Protein AF-A0A7S4MAG9-F1 (afdb_monomer_lite)

Organism: NCBI:txid265563

Radius of gyration: 26.4 Å; chains: 1; bounding box: 51×66×68 Å

Sequence (158 aa):
SLGAQFSFRDPSRPAAMYHSYILLPMDAICRSRLSKNPRDLSSGGPALMLAFRSASVALELRDFQYSRLLDLGASVRYHNYAGQYRRFRPRVSVKKDPRAWWTYAVRVITIELREGTMRWSWRRFLARSDLRRRYCRLYERMLLCGGSGRTKLSDLDL

Foldseek 3Di:
DDDDDDDDDDPPDDPPDDDDDQKDDWDKDKDKDADPDVVCVVVVHDRIDIDIDTPDTDGDDDPVVVVVVVVVVVVVVVVVLCVVLVVQDDPDDCVVDVPSVVVSVVVSVVVVVCCVVVVPDPVNVVVVVVVVVVVVVVVVCPVVPDVDDDDDPVVDDD

Structure (mmCIF, N/CA/C/O backbone):
data_AF-A0A7S4MAG9-F1
#
_entry.id   AF-A0A7S4MAG9-F1
#
loop_
_atom_site.group_PDB
_atom_site.id
_atom_site.type_symbol
_atom_site.label_atom_id
_atom_site.label_alt_id
_atom_site.label_comp_id
_atom_site.label_asym_id
_atom_site.label_entity_id
_atom_site.label_seq_id
_atom_site.pdbx_PDB_ins_code
_atom_site.Cartn_x
_atom_site.Cartn_y
_atom_site.Cartn_z
_atom_site.occupancy
_atom_site.B_iso_or_equiv
_atom_site.auth_seq_id
_atom_site.auth_comp_id
_atom_site.auth_asym_id
_atom_site.auth_atom_id
_atom_site.pdbx_PDB_model_num
ATOM 1 N N . SER A 1 1 ? -1.160 -23.502 -42.883 1.00 34.75 1 SER A N 1
ATOM 2 C CA . SER A 1 1 ? 0.011 -23.445 -41.985 1.00 34.75 1 SER A CA 1
ATOM 3 C C . SER A 1 1 ? -0.461 -23.759 -40.574 1.00 34.75 1 SER A C 1
ATOM 5 O O . SER A 1 1 ? -1.350 -23.083 -40.075 1.00 34.75 1 SER A O 1
ATOM 7 N N . LEU A 1 2 ? 0.030 -24.850 -39.978 1.00 38.16 2 LEU A N 1
ATOM 8 C CA . LEU A 1 2 ? -0.362 -25.288 -38.634 1.00 38.16 2 LEU A CA 1
ATOM 9 C C . LEU A 1 2 ? 0.169 -24.303 -37.581 1.00 38.16 2 LEU A C 1
ATOM 11 O O . LEU A 1 2 ? 1.378 -24.114 -37.472 1.00 38.16 2 LEU A O 1
ATOM 15 N N . GLY A 1 3 ? -0.725 -23.696 -36.800 1.00 38.53 3 GLY A N 1
ATOM 16 C CA . GLY A 1 3 ? -0.356 -22.964 -35.592 1.00 38.53 3 GLY A CA 1
ATOM 17 C C . GLY A 1 3 ? -0.003 -23.956 -34.489 1.00 38.53 3 GLY A C 1
ATOM 18 O O . GLY A 1 3 ? -0.877 -24.668 -34.000 1.00 38.53 3 GLY A O 1
ATOM 19 N N . ALA A 1 4 ? 1.274 -24.035 -34.123 1.00 42.19 4 ALA A N 1
ATOM 20 C CA . ALA A 1 4 ? 1.715 -24.842 -32.994 1.00 42.19 4 ALA A CA 1
ATOM 21 C C . ALA A 1 4 ? 1.098 -24.290 -31.697 1.00 42.19 4 ALA A C 1
ATOM 23 O O . ALA A 1 4 ? 1.400 -23.173 -31.277 1.00 42.19 4 ALA A O 1
ATOM 24 N N . GLN A 1 5 ? 0.222 -25.074 -31.067 1.00 37.56 5 GLN A N 1
ATOM 25 C CA . GLN A 1 5 ? -0.224 -24.829 -29.699 1.00 37.56 5 GLN A CA 1
ATOM 26 C C . GLN A 1 5 ? 0.907 -25.250 -28.757 1.00 37.56 5 GLN A C 1
ATOM 28 O O . GLN A 1 5 ? 1.123 -26.435 -28.509 1.00 37.56 5 GLN A O 1
ATOM 33 N N . PHE A 1 6 ? 1.664 -24.279 -28.254 1.00 41.97 6 PHE A N 1
ATOM 34 C CA . PHE A 1 6 ? 2.656 -24.522 -27.214 1.00 41.97 6 PHE A CA 1
ATOM 35 C C . PHE A 1 6 ? 1.939 -24.731 -25.875 1.00 41.97 6 PHE A C 1
ATOM 37 O O . PHE A 1 6 ? 1.560 -23.774 -25.205 1.00 41.97 6 PHE A O 1
ATOM 44 N N . SER A 1 7 ? 1.743 -25.988 -25.474 1.00 44.78 7 SER A N 1
ATOM 45 C CA . SER A 1 7 ? 1.344 -26.325 -24.105 1.00 44.78 7 SER A CA 1
ATOM 46 C C . SER A 1 7 ? 2.597 -26.564 -23.262 1.00 44.78 7 SER A C 1
ATOM 48 O O . SER A 1 7 ? 3.297 -27.560 -23.459 1.00 44.78 7 SER A O 1
ATOM 50 N N . PHE A 1 8 ? 2.890 -25.675 -22.316 1.00 51.91 8 PHE A N 1
ATOM 51 C CA . PHE A 1 8 ? 3.951 -25.893 -21.335 1.00 51.91 8 PHE A CA 1
ATOM 52 C C . PHE A 1 8 ? 3.538 -27.033 -20.390 1.00 51.91 8 PHE A C 1
ATOM 54 O O . PHE A 1 8 ? 2.678 -26.857 -19.525 1.00 51.91 8 PHE A O 1
ATOM 61 N N . ARG A 1 9 ? 4.112 -28.223 -20.582 1.00 53.59 9 ARG A N 1
ATOM 62 C CA . ARG A 1 9 ? 3.906 -29.389 -19.716 1.00 53.59 9 ARG A CA 1
ATOM 63 C C . ARG A 1 9 ? 5.233 -29.690 -19.018 1.00 53.59 9 ARG A C 1
ATOM 65 O O . ARG A 1 9 ? 6.162 -30.179 -19.647 1.00 53.59 9 ARG A O 1
ATOM 72 N N . ASP A 1 10 ? 5.321 -29.341 -17.737 1.00 57.44 10 ASP A N 1
ATOM 73 C CA . ASP A 1 10 ? 6.494 -29.600 -16.894 1.00 57.44 10 ASP A CA 1
ATOM 74 C C . ASP A 1 10 ? 6.617 -31.116 -16.622 1.00 57.44 10 ASP A C 1
ATOM 76 O O . ASP A 1 10 ? 5.709 -31.690 -16.009 1.00 57.44 10 ASP A O 1
ATOM 80 N N . PRO A 1 11 ? 7.693 -31.786 -17.080 1.00 57.66 11 PRO A N 1
ATOM 81 C CA . PRO A 1 11 ? 7.848 -33.237 -16.972 1.00 57.66 11 PRO A CA 1
ATOM 82 C C . PRO A 1 11 ? 8.159 -33.730 -15.548 1.00 57.66 11 PRO A C 1
ATOM 84 O O . PRO A 1 11 ? 8.142 -34.935 -15.313 1.00 57.66 11 PRO A O 1
ATOM 87 N N . SER A 1 12 ? 8.424 -32.834 -14.590 1.00 61.00 12 SER A N 1
ATOM 88 C CA . SER A 1 12 ? 8.822 -33.191 -13.218 1.00 61.00 12 SER A CA 1
ATOM 89 C C . SER A 1 12 ? 7.668 -33.241 -12.202 1.00 61.00 12 SER A C 1
ATOM 91 O O . SER A 1 12 ? 7.888 -33.481 -11.013 1.00 61.00 12 SER A O 1
ATOM 93 N N . ARG A 1 13 ? 6.421 -33.014 -12.639 1.00 54.38 13 ARG A N 1
ATOM 94 C CA . ARG A 1 13 ? 5.298 -32.719 -11.738 1.00 54.38 13 ARG A CA 1
ATOM 95 C C . ARG A 1 13 ? 4.355 -33.918 -11.533 1.00 54.38 13 ARG A C 1
ATOM 97 O O . ARG A 1 13 ? 3.865 -34.470 -12.518 1.00 54.38 13 ARG A O 1
ATOM 104 N N . PRO A 1 14 ? 4.029 -34.309 -10.284 1.00 57.50 14 PRO A N 1
ATOM 105 C CA . PRO A 1 14 ? 3.090 -35.400 -10.028 1.00 57.50 14 PRO A CA 1
ATOM 106 C C . PRO A 1 14 ? 1.687 -35.046 -10.543 1.00 57.50 14 PRO A C 1
ATOM 108 O O . PRO A 1 14 ? 1.205 -33.928 -10.348 1.00 57.50 14 PRO A O 1
ATOM 111 N N . ALA A 1 15 ? 1.010 -36.018 -11.161 1.00 57.94 15 ALA A N 1
ATOM 112 C CA . ALA A 1 15 ? -0.262 -35.871 -11.884 1.00 57.94 15 ALA A CA 1
ATOM 113 C C . ALA A 1 15 ? -1.471 -35.381 -11.045 1.00 57.94 15 ALA A C 1
ATOM 115 O O . ALA A 1 15 ? -2.565 -35.222 -11.580 1.00 57.94 15 ALA A O 1
ATOM 116 N N . ALA A 1 16 ? -1.296 -35.131 -9.744 1.00 54.31 16 ALA A N 1
ATOM 117 C CA . ALA A 1 16 ? -2.382 -34.937 -8.784 1.00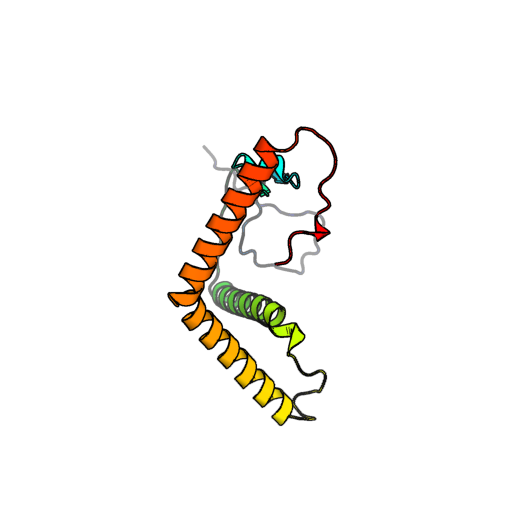 54.31 16 ALA A CA 1
ATOM 118 C C . ALA A 1 16 ? -2.658 -33.479 -8.363 1.00 54.31 16 ALA A C 1
ATOM 120 O O . ALA A 1 16 ? -3.559 -33.254 -7.560 1.00 54.31 16 ALA A O 1
ATOM 121 N N . MET A 1 17 ? -1.943 -32.470 -8.877 1.00 53.44 17 MET A N 1
ATOM 122 C CA . MET A 1 17 ? -2.265 -31.068 -8.559 1.00 53.44 17 MET A CA 1
ATOM 123 C C . MET A 1 17 ? -2.554 -30.225 -9.802 1.00 53.44 17 MET A C 1
ATOM 125 O O . MET A 1 17 ? -1.677 -29.549 -10.350 1.00 53.44 17 MET A O 1
ATOM 129 N N . TYR A 1 18 ? -3.828 -30.221 -10.194 1.00 67.38 18 TYR A N 1
ATOM 130 C CA . TYR A 1 18 ? -4.396 -29.327 -11.201 1.00 67.38 18 TYR A CA 1
ATOM 131 C C . TYR A 1 18 ? -4.411 -27.883 -10.668 1.00 67.38 18 TYR A C 1
ATOM 133 O O . TYR A 1 18 ? -5.348 -27.446 -10.003 1.00 67.38 18 TYR A O 1
ATOM 141 N N . HIS A 1 19 ? -3.341 -27.133 -10.924 1.00 70.44 19 HIS A N 1
ATOM 142 C CA . HIS A 1 19 ? -3.288 -25.714 -10.582 1.00 70.44 19 HIS A CA 1
ATOM 143 C C . HIS A 1 19 ? -3.960 -24.898 -11.682 1.00 70.44 19 HIS A C 1
ATOM 145 O O . HIS A 1 19 ? -3.637 -25.034 -12.860 1.00 70.44 19 HIS A O 1
ATOM 151 N N . SER A 1 20 ? -4.895 -24.035 -11.288 1.00 75.19 20 SER A N 1
ATOM 152 C CA . SER A 1 20 ? -5.489 -23.059 -12.194 1.00 75.19 20 SER A CA 1
ATOM 153 C C . SER A 1 20 ? -4.606 -21.830 -12.282 1.00 75.19 20 SER A C 1
ATOM 155 O O . SER A 1 20 ? -4.448 -21.110 -11.295 1.00 75.19 20 SER A O 1
ATOM 157 N N . TYR A 1 21 ? -4.074 -21.564 -13.464 1.00 82.88 21 TYR A N 1
ATOM 158 C CA . TYR A 1 21 ? -3.295 -20.365 -13.719 1.00 82.88 21 TYR A CA 1
ATOM 159 C C . TYR A 1 21 ? -4.215 -19.191 -14.038 1.00 82.88 21 TYR A C 1
ATOM 161 O O . TYR A 1 21 ? -5.254 -19.366 -14.662 1.00 82.88 21 TYR A O 1
ATOM 169 N N . ILE A 1 22 ? -3.867 -18.012 -13.526 1.00 86.62 22 ILE A N 1
ATOM 170 C CA . ILE A 1 22 ? -4.474 -16.734 -13.935 1.00 86.62 22 ILE A CA 1
ATOM 171 C C . ILE A 1 22 ? -3.678 -16.149 -15.103 1.00 86.62 22 ILE A C 1
ATOM 173 O O . ILE A 1 22 ? -4.231 -15.615 -16.058 1.00 86.62 22 ILE A O 1
ATOM 177 N N . LEU A 1 23 ? -2.356 -16.264 -15.010 1.00 87.06 23 LEU A N 1
ATOM 178 C CA . LEU A 1 23 ? -1.414 -15.867 -16.036 1.00 87.06 23 LEU A CA 1
ATOM 179 C C . LEU A 1 23 ? -0.876 -17.131 -16.688 1.00 87.06 23 LEU A C 1
ATOM 181 O O . LEU A 1 23 ? -0.345 -18.004 -15.995 1.00 87.06 23 LEU A O 1
ATOM 185 N N . LEU A 1 24 ? -1.022 -17.219 -18.004 1.00 84.88 24 LEU A N 1
ATOM 186 C CA . LEU A 1 24 ? -0.427 -18.304 -18.765 1.00 84.88 24 LEU A CA 1
ATOM 187 C C . LEU A 1 24 ? 1.105 -18.239 -18.642 1.00 84.88 24 LEU A C 1
ATOM 189 O O . LEU A 1 24 ? 1.660 -17.144 -18.491 1.00 84.88 24 LEU A O 1
ATOM 193 N N . PRO A 1 25 ? 1.799 -19.391 -18.684 1.00 83.12 25 PRO A N 1
ATOM 194 C CA . PRO A 1 25 ? 3.254 -19.412 -18.707 1.00 83.12 25 PRO A CA 1
ATOM 195 C C . PRO A 1 25 ? 3.773 -18.492 -19.812 1.00 83.12 25 PRO A C 1
ATOM 197 O O . PRO A 1 25 ? 3.343 -18.591 -20.961 1.00 83.12 25 PRO A O 1
ATOM 200 N N . MET A 1 26 ? 4.671 -17.581 -19.451 1.00 84.00 26 MET A N 1
ATOM 201 C CA . MET A 1 26 ? 5.216 -16.595 -20.374 1.00 84.00 26 MET A CA 1
ATOM 202 C C . MET A 1 26 ? 6.704 -16.395 -20.140 1.00 84.00 26 MET A C 1
ATOM 204 O O . MET A 1 26 ? 7.170 -16.328 -19.000 1.00 84.00 26 MET A O 1
ATOM 208 N N . ASP A 1 27 ? 7.424 -16.219 -21.241 1.00 86.38 27 ASP A N 1
ATOM 209 C CA . ASP A 1 27 ? 8.821 -15.822 -21.217 1.00 86.38 27 ASP A CA 1
ATOM 210 C C . ASP A 1 27 ? 8.917 -14.297 -21.203 1.00 86.38 27 ASP A C 1
ATOM 212 O O . ASP A 1 27 ? 8.278 -13.583 -21.992 1.00 86.38 27 ASP A O 1
ATOM 216 N N . ALA A 1 28 ? 9.725 -13.775 -20.284 1.00 87.00 28 ALA A N 1
ATOM 217 C CA . ALA A 1 28 ? 9.958 -12.348 -20.171 1.00 87.00 28 ALA A CA 1
ATOM 218 C C . ALA A 1 28 ? 11.400 -12.031 -19.802 1.00 87.00 28 ALA A C 1
ATOM 220 O O . ALA A 1 28 ? 12.018 -12.664 -18.950 1.00 87.00 28 ALA A O 1
ATOM 221 N N . ILE A 1 29 ? 11.911 -10.973 -20.423 1.00 91.81 29 ILE A N 1
ATOM 222 C CA . ILE A 1 29 ? 13.192 -10.367 -20.097 1.00 91.81 29 ILE A CA 1
ATOM 223 C C . ILE A 1 29 ? 12.897 -9.090 -19.322 1.00 91.81 29 ILE A C 1
ATOM 225 O O . ILE A 1 29 ? 12.297 -8.150 -19.844 1.00 91.81 29 ILE A O 1
ATOM 229 N N . CYS A 1 30 ? 13.350 -9.046 -18.075 1.00 92.75 30 CYS A N 1
ATOM 230 C CA . CYS A 1 30 ? 13.240 -7.876 -17.219 1.00 92.75 30 CYS A CA 1
ATOM 231 C C . CYS A 1 30 ? 14.628 -7.269 -17.001 1.00 92.75 30 CYS A C 1
ATOM 233 O O . CYS A 1 30 ? 15.517 -7.916 -16.452 1.00 92.75 30 CYS A O 1
ATOM 235 N N . ARG A 1 31 ? 14.822 -6.015 -17.416 1.00 92.38 31 ARG A N 1
ATOM 236 C CA . ARG A 1 31 ? 16.017 -5.224 -17.104 1.00 92.38 31 ARG A CA 1
ATOM 237 C C . ARG A 1 31 ? 15.659 -4.206 -16.034 1.00 92.38 31 ARG A C 1
ATOM 239 O O . ARG A 1 31 ? 14.816 -3.346 -16.270 1.00 92.38 31 ARG A O 1
ATOM 246 N N . SER A 1 32 ? 16.310 -4.272 -14.880 1.00 92.06 32 SER A N 1
ATOM 247 C CA . SER A 1 32 ? 16.164 -3.271 -13.825 1.00 92.06 32 SER A CA 1
ATOM 248 C C . SER A 1 32 ? 17.440 -2.441 -13.692 1.00 92.06 32 SER A C 1
ATOM 250 O O . SER A 1 32 ? 18.555 -2.950 -13.796 1.00 92.06 32 SER A O 1
ATOM 252 N N . ARG A 1 33 ? 17.282 -1.135 -13.482 1.00 88.50 33 ARG A N 1
ATOM 253 C CA . ARG A 1 33 ? 18.348 -0.219 -13.074 1.00 88.50 33 ARG A CA 1
ATOM 254 C C . ARG A 1 33 ? 17.894 0.478 -11.803 1.00 88.50 33 ARG A C 1
ATOM 256 O O . ARG A 1 33 ? 16.816 1.060 -11.776 1.00 88.50 33 ARG A O 1
ATOM 263 N N . LEU A 1 34 ? 18.708 0.402 -10.759 1.00 88.75 34 LEU A N 1
ATOM 264 C CA . LEU A 1 34 ? 18.457 1.047 -9.476 1.00 88.75 34 LEU A CA 1
ATOM 265 C C . LEU A 1 34 ? 19.581 2.051 -9.233 1.00 88.75 34 LEU A C 1
ATOM 267 O O . LEU A 1 34 ? 20.715 1.637 -9.000 1.00 88.75 34 LEU A O 1
ATOM 271 N N . SER A 1 35 ? 19.276 3.347 -9.280 1.00 82.38 35 SER A N 1
ATOM 272 C CA . SER A 1 35 ? 20.215 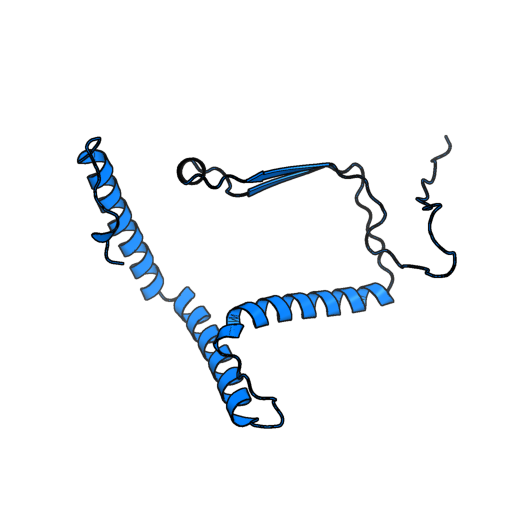4.373 -8.832 1.00 82.38 35 SER A CA 1
ATOM 273 C C . SER A 1 35 ? 19.877 4.798 -7.409 1.00 82.38 35 SER A C 1
ATOM 275 O O . SER A 1 35 ? 18.765 5.225 -7.104 1.00 82.38 35 SER A O 1
ATOM 277 N N . LYS A 1 36 ? 20.862 4.660 -6.520 1.00 77.19 36 LYS A N 1
ATOM 278 C CA . LYS A 1 36 ? 20.817 5.166 -5.140 1.00 77.19 36 LYS A CA 1
ATOM 279 C C . LYS A 1 36 ? 21.613 6.463 -4.984 1.00 77.19 36 LYS A C 1
ATOM 281 O O . LYS A 1 36 ? 21.683 7.005 -3.883 1.00 77.19 36 LYS A O 1
ATOM 286 N N . ASN A 1 37 ? 22.231 6.946 -6.062 1.00 76.62 37 ASN A N 1
ATOM 287 C CA . ASN A 1 37 ? 23.074 8.127 -6.013 1.00 76.62 37 ASN A CA 1
ATOM 288 C C . ASN A 1 37 ? 22.196 9.385 -6.024 1.00 76.62 37 ASN A C 1
ATOM 290 O O . ASN A 1 37 ? 21.411 9.576 -6.953 1.00 76.62 37 ASN A O 1
ATOM 294 N N . PRO A 1 38 ? 22.353 10.295 -5.048 1.00 65.25 38 PRO A N 1
ATOM 295 C CA . PRO A 1 38 ? 21.553 11.517 -4.990 1.00 65.25 38 PRO A CA 1
ATOM 296 C C . PRO A 1 38 ? 21.791 12.445 -6.193 1.00 65.25 38 PRO A C 1
ATOM 298 O O . PRO A 1 38 ? 20.895 13.199 -6.560 1.00 65.25 38 PRO A O 1
ATOM 301 N N . ARG A 1 39 ? 22.958 12.363 -6.852 1.00 66.94 39 ARG A N 1
ATOM 302 C CA . ARG A 1 39 ? 23.251 13.112 -8.090 1.00 66.94 39 ARG A CA 1
ATOM 303 C C . ARG A 1 39 ? 22.416 12.645 -9.285 1.00 66.94 39 ARG A C 1
ATOM 305 O O . ARG A 1 39 ? 21.910 13.493 -10.009 1.00 66.94 39 ARG A O 1
ATOM 312 N N . ASP A 1 40 ? 22.223 11.338 -9.445 1.00 64.88 40 ASP A N 1
ATOM 313 C CA . ASP A 1 40 ? 21.425 10.769 -10.544 1.00 64.88 40 ASP A CA 1
ATOM 314 C C . ASP A 1 40 ? 19.920 11.015 -10.343 1.00 64.88 40 ASP A C 1
ATOM 316 O O . ASP A 1 40 ? 19.169 11.138 -11.307 1.00 64.88 40 ASP A O 1
ATOM 320 N N . LEU A 1 41 ? 19.476 11.131 -9.085 1.00 63.00 41 LEU A N 1
ATOM 321 C CA . LEU A 1 41 ? 18.115 11.552 -8.736 1.00 63.00 41 LEU A CA 1
ATOM 322 C C . LEU A 1 41 ? 17.896 13.047 -8.997 1.00 63.00 41 LEU A C 1
ATOM 324 O O . LEU A 1 41 ? 16.836 13.462 -9.460 1.00 63.00 41 LEU A O 1
ATOM 328 N N . SER A 1 42 ? 18.909 13.861 -8.687 1.00 61.22 42 SER A N 1
ATOM 329 C CA . SER A 1 42 ? 18.873 15.315 -8.854 1.00 61.22 42 SER A CA 1
ATOM 330 C C . SER A 1 42 ? 18.966 15.749 -10.318 1.00 61.22 42 SER A C 1
ATOM 332 O O . SER A 1 42 ? 18.491 16.834 -10.643 1.00 61.22 42 SER A O 1
ATOM 334 N N . SER A 1 43 ? 19.551 14.927 -11.198 1.00 69.38 43 SER A N 1
ATOM 335 C CA . SER A 1 43 ? 19.586 15.165 -12.649 1.00 69.38 43 SER A CA 1
ATOM 336 C C . SER A 1 43 ? 18.278 14.792 -13.362 1.00 69.38 43 SER A C 1
ATOM 338 O O . SER A 1 43 ? 18.192 14.911 -14.582 1.00 69.38 43 SER A O 1
ATOM 340 N N . GLY A 1 44 ? 17.249 14.367 -12.615 1.00 72.81 44 GLY A N 1
ATOM 341 C CA . GLY A 1 44 ? 15.938 13.989 -13.149 1.00 72.81 44 GLY A CA 1
ATOM 342 C C . GLY A 1 44 ? 15.810 12.512 -13.534 1.00 72.81 44 GLY A C 1
ATOM 343 O O . GLY A 1 44 ? 14.794 12.124 -14.109 1.00 72.81 44 GLY A O 1
ATOM 344 N N . GLY A 1 45 ? 16.805 11.674 -13.222 1.00 77.19 45 GLY A N 1
ATOM 345 C CA . GLY A 1 45 ? 16.747 10.235 -13.463 1.00 77.19 45 GLY A CA 1
ATOM 346 C C . GLY A 1 45 ? 15.835 9.496 -12.467 1.00 77.19 45 GLY A C 1
ATOM 347 O O . GLY A 1 45 ? 15.785 9.849 -11.285 1.00 77.19 45 GLY A O 1
ATOM 348 N N . PRO A 1 46 ? 15.111 8.443 -12.896 1.00 81.38 46 PRO A N 1
ATOM 349 C CA . PRO A 1 46 ? 14.300 7.637 -11.990 1.00 81.38 46 PRO A CA 1
ATOM 350 C C . PRO A 1 46 ? 15.180 6.812 -11.038 1.00 81.38 46 PRO A C 1
ATOM 352 O O . PRO A 1 46 ? 16.150 6.183 -11.460 1.00 81.38 46 PRO A O 1
ATOM 355 N N . ALA A 1 47 ? 14.790 6.745 -9.759 1.00 84.38 47 ALA A N 1
ATOM 356 C CA . ALA A 1 47 ? 15.450 5.905 -8.750 1.00 84.38 47 ALA A CA 1
ATOM 357 C C . ALA A 1 47 ? 15.487 4.430 -9.172 1.00 84.38 47 ALA A C 1
ATOM 359 O O . ALA A 1 47 ? 16.474 3.729 -8.978 1.00 84.38 47 ALA A O 1
ATOM 360 N N . LEU A 1 48 ? 14.384 3.971 -9.759 1.00 88.25 48 LEU A N 1
ATOM 361 C CA . LEU A 1 48 ? 14.185 2.616 -10.233 1.00 88.25 48 LEU A CA 1
ATOM 362 C C . LEU A 1 48 ? 13.621 2.685 -11.649 1.00 88.25 48 LEU A C 1
ATOM 364 O O . LEU A 1 48 ? 12.526 3.201 -11.863 1.00 88.25 48 LEU A O 1
ATOM 368 N N . MET A 1 49 ? 14.362 2.145 -12.606 1.00 88.50 49 MET A N 1
ATOM 369 C CA . MET A 1 49 ? 13.911 1.945 -13.974 1.00 88.50 49 MET A CA 1
ATOM 370 C C . MET A 1 49 ? 13.734 0.449 -14.201 1.00 88.50 49 MET A C 1
ATOM 372 O O . MET A 1 49 ? 14.681 -0.320 -14.051 1.00 88.50 49 MET A O 1
ATOM 376 N N . LEU A 1 50 ? 12.525 0.034 -14.558 1.00 91.94 50 LEU A N 1
ATOM 377 C CA . LEU A 1 50 ? 12.195 -1.349 -14.881 1.00 91.94 50 LEU A CA 1
ATOM 378 C C . LEU A 1 50 ? 11.737 -1.398 -16.338 1.00 91.94 50 LEU A C 1
ATOM 380 O O . LEU A 1 50 ? 10.746 -0.773 -16.700 1.00 91.94 50 LEU A O 1
ATOM 384 N N . ALA A 1 51 ? 12.480 -2.114 -17.176 1.00 90.38 51 ALA A N 1
ATOM 385 C CA . ALA A 1 51 ? 12.142 -2.361 -18.568 1.00 90.38 51 ALA A CA 1
ATOM 386 C C . ALA A 1 51 ? 11.775 -3.836 -18.726 1.00 90.38 51 ALA A C 1
ATOM 388 O O . ALA A 1 51 ? 12.624 -4.722 -18.608 1.00 90.38 51 ALA A O 1
ATOM 389 N N . PHE A 1 52 ? 10.497 -4.082 -18.981 1.00 91.50 52 PHE A N 1
ATOM 390 C CA . PHE A 1 52 ? 9.934 -5.413 -19.135 1.00 91.50 52 PHE A CA 1
ATOM 391 C C . PHE A 1 52 ? 9.634 -5.680 -20.609 1.00 91.50 52 PHE A C 1
ATOM 393 O O . PHE A 1 52 ? 8.923 -4.903 -21.242 1.00 91.50 52 PHE A O 1
ATOM 400 N N . ARG A 1 53 ? 10.180 -6.767 -21.162 1.00 90.62 53 ARG A N 1
ATOM 401 C CA . ARG A 1 53 ? 9.931 -7.197 -22.541 1.00 90.62 53 ARG A CA 1
ATOM 402 C C . ARG A 1 53 ? 9.465 -8.644 -22.547 1.00 90.62 53 ARG A C 1
ATOM 404 O O . ARG A 1 53 ? 10.222 -9.530 -22.162 1.00 90.62 53 ARG A O 1
ATOM 411 N N . SER A 1 54 ? 8.253 -8.873 -23.031 1.00 87.19 54 SER A N 1
ATOM 412 C CA . SER A 1 54 ? 7.696 -10.207 -23.241 1.00 87.19 54 SER A CA 1
ATOM 413 C C . SER A 1 54 ? 7.118 -10.315 -24.650 1.00 87.19 54 SER A C 1
ATOM 415 O O . SER A 1 54 ? 6.705 -9.307 -25.220 1.00 87.19 54 SER A O 1
ATOM 417 N N . ALA A 1 55 ? 7.140 -11.523 -25.215 1.00 86.38 55 ALA A N 1
ATOM 418 C CA . ALA A 1 55 ? 6.577 -11.808 -26.533 1.00 86.38 55 ALA A CA 1
ATOM 419 C C . ALA A 1 55 ? 5.042 -11.884 -26.505 1.00 86.38 55 ALA A C 1
ATOM 421 O O . ALA A 1 55 ? 4.394 -11.488 -27.468 1.00 86.38 55 ALA A O 1
ATOM 422 N N . SER A 1 56 ? 4.463 -12.376 -25.406 1.00 83.38 56 SER A N 1
ATOM 423 C CA . SER A 1 56 ? 3.017 -12.471 -25.220 1.00 83.38 56 SER A CA 1
ATOM 424 C C . SER A 1 56 ? 2.679 -12.503 -23.734 1.00 83.38 56 SER A C 1
ATOM 426 O O . SER A 1 56 ? 3.331 -13.198 -22.956 1.00 83.38 56 SER A O 1
ATOM 428 N N . VAL A 1 57 ? 1.644 -11.755 -23.355 1.00 85.00 57 VAL A N 1
ATOM 429 C CA . VAL A 1 57 ? 1.052 -11.788 -22.018 1.00 85.00 57 VAL A CA 1
ATOM 430 C C . VAL A 1 57 ? -0.411 -12.142 -22.200 1.00 85.00 57 VAL A C 1
ATOM 432 O O . VAL A 1 57 ? -1.184 -11.342 -22.723 1.00 85.00 57 VAL A O 1
ATOM 435 N N . ALA A 1 58 ? -0.778 -13.348 -21.781 1.00 84.81 58 ALA A N 1
ATOM 436 C CA . ALA A 1 58 ? -2.144 -13.835 -21.861 1.00 84.81 58 ALA A CA 1
ATOM 437 C C . ALA A 1 58 ? -2.663 -14.158 -20.455 1.00 84.81 58 ALA A C 1
ATOM 439 O O . ALA A 1 58 ? -1.984 -14.794 -19.642 1.00 84.81 58 ALA A O 1
ATOM 440 N N . LEU A 1 59 ? -3.866 -13.664 -20.171 1.00 85.62 59 LEU A N 1
ATOM 441 C CA . LEU A 1 59 ? -4.564 -13.829 -18.904 1.00 85.62 59 LEU A CA 1
ATOM 442 C C . LEU A 1 59 ? -5.831 -14.635 -19.162 1.00 85.62 59 LEU A C 1
ATOM 444 O O . LEU A 1 59 ? -6.653 -14.245 -19.988 1.00 85.62 59 LEU A O 1
ATOM 448 N N . GLU A 1 60 ? -5.994 -15.725 -18.426 1.00 85.25 60 GLU A N 1
ATOM 449 C CA . GLU A 1 60 ? -7.200 -16.544 -18.456 1.00 85.25 60 GLU A CA 1
ATOM 450 C C . GLU A 1 60 ? -7.807 -16.558 -17.059 1.00 85.25 60 GLU A C 1
ATOM 452 O O . GLU A 1 60 ? -7.197 -17.021 -16.094 1.00 85.25 60 GLU A O 1
ATOM 457 N N . LEU A 1 61 ? -9.015 -16.008 -16.946 1.00 85.88 61 LEU A N 1
ATOM 458 C CA . LEU A 1 61 ? -9.748 -15.951 -15.691 1.00 85.88 61 LEU A CA 1
ATOM 459 C C . LEU A 1 61 ? -11.023 -16.775 -15.803 1.00 85.88 61 LEU A C 1
ATOM 461 O O . LEU A 1 61 ? -11.884 -16.502 -16.634 1.00 85.88 61 LEU A O 1
ATOM 465 N N . ARG A 1 62 ? -11.153 -17.764 -14.923 1.00 86.56 62 ARG A N 1
ATOM 466 C CA . ARG A 1 62 ? -12.402 -18.488 -14.677 1.00 86.56 62 ARG A CA 1
ATOM 467 C C . ARG A 1 62 ? -13.214 -17.780 -13.593 1.00 86.56 62 ARG A C 1
ATOM 469 O O . ARG A 1 62 ? -12.639 -17.119 -12.727 1.00 86.56 62 ARG A O 1
ATOM 476 N N . ASP A 1 63 ? -14.527 -17.990 -13.564 1.00 86.88 63 ASP A N 1
ATOM 477 C CA . ASP A 1 63 ? -15.433 -17.308 -12.621 1.00 86.88 63 ASP A CA 1
ATOM 478 C C . ASP A 1 63 ? -15.022 -17.479 -11.151 1.00 86.88 63 ASP A C 1
ATOM 480 O O . ASP A 1 63 ? -15.017 -16.527 -10.371 1.00 86.88 63 ASP A O 1
ATOM 484 N N . PHE A 1 64 ? -14.575 -18.677 -10.762 1.00 85.19 64 PHE A N 1
ATOM 485 C CA . PHE A 1 64 ? -14.098 -18.908 -9.397 1.00 85.19 64 PHE A CA 1
ATOM 486 C C . PHE A 1 64 ? -12.772 -18.195 -9.092 1.00 85.19 64 PHE A C 1
ATOM 488 O O . PHE A 1 64 ? -12.483 -17.941 -7.929 1.00 85.19 64 PHE A O 1
ATOM 495 N N . GLN A 1 65 ? -11.934 -17.900 -10.092 1.00 88.19 65 GLN A N 1
ATOM 496 C CA . GLN A 1 65 ? -10.688 -17.148 -9.895 1.00 88.19 65 GLN A CA 1
ATOM 497 C C . GLN A 1 65 ? -10.967 -15.654 -9.758 1.00 88.19 65 GLN A C 1
ATOM 499 O O . GLN A 1 65 ? -10.216 -14.963 -9.073 1.00 88.19 65 GLN A O 1
ATOM 504 N N . TYR A 1 66 ? -12.048 -15.160 -10.365 1.00 90.50 66 TYR A N 1
ATOM 505 C CA . TYR A 1 66 ? -12.447 -13.762 -10.266 1.00 90.50 66 TYR A CA 1
ATOM 506 C C . TYR A 1 66 ? -12.742 -13.353 -8.818 1.00 90.50 66 TYR A C 1
ATOM 508 O O . TYR A 1 66 ? -12.165 -12.380 -8.330 1.00 90.50 66 TYR A O 1
ATOM 516 N N . SER A 1 67 ? -13.551 -14.130 -8.087 1.00 90.56 67 SER A N 1
ATOM 517 C CA . SER A 1 67 ? -13.821 -13.831 -6.671 1.00 90.56 67 SER A CA 1
ATOM 518 C C . SER A 1 67 ? -12.543 -13.864 -5.830 1.00 90.56 67 SER A C 1
ATOM 520 O O . SER A 1 67 ? -12.298 -12.971 -5.022 1.00 90.56 67 SER A O 1
ATOM 522 N N . ARG A 1 68 ? -11.653 -14.825 -6.103 1.00 89.94 68 ARG A N 1
ATOM 523 C CA . ARG A 1 68 ? -10.354 -14.934 -5.424 1.00 89.94 68 ARG A CA 1
ATOM 524 C C . ARG A 1 68 ? -9.445 -13.748 -5.712 1.00 89.94 68 ARG A C 1
ATOM 526 O O . ARG A 1 68 ? -8.710 -13.330 -4.822 1.00 89.94 68 ARG A O 1
ATOM 533 N N . LEU A 1 69 ? -9.487 -13.194 -6.922 1.00 91.56 69 LEU A N 1
ATOM 534 C CA . LEU A 1 69 ? -8.738 -11.989 -7.269 1.00 91.56 69 LEU A CA 1
ATOM 535 C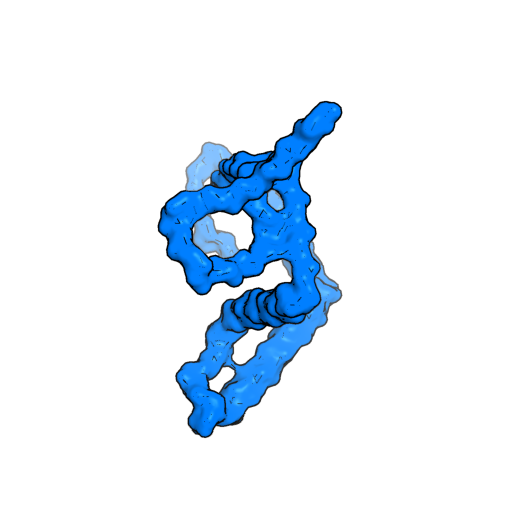 C . LEU A 1 69 ? -9.258 -10.770 -6.495 1.00 91.56 69 LEU A C 1
ATOM 537 O O . LEU A 1 69 ? -8.456 -9.961 -6.026 1.00 91.56 69 LEU A O 1
ATOM 541 N N . LEU A 1 70 ? -10.577 -10.658 -6.309 1.00 93.75 70 LEU A N 1
ATOM 542 C CA . LEU A 1 70 ? -11.173 -9.609 -5.477 1.00 93.75 70 LEU A CA 1
ATOM 543 C C . LEU A 1 70 ? -10.758 -9.750 -4.006 1.00 93.75 70 LEU A C 1
ATOM 545 O O . LEU A 1 70 ? -10.327 -8.764 -3.399 1.00 93.75 70 LEU A O 1
ATOM 549 N N . ASP A 1 71 ? -10.802 -10.967 -3.458 1.00 93.44 71 ASP A N 1
ATOM 550 C CA . ASP A 1 71 ? -10.349 -11.264 -2.094 1.00 93.44 71 ASP A CA 1
ATOM 551 C C . ASP A 1 71 ? -8.853 -10.974 -1.917 1.00 93.44 71 ASP A C 1
ATOM 553 O O . ASP A 1 71 ? -8.429 -10.400 -0.908 1.00 93.44 71 ASP A O 1
ATOM 557 N N . LEU A 1 72 ? -8.038 -11.320 -2.918 1.00 94.50 72 LEU A N 1
ATOM 558 C CA . LEU A 1 72 ? -6.613 -11.007 -2.947 1.00 94.50 72 LEU A CA 1
ATOM 559 C C . LEU A 1 72 ? -6.394 -9.492 -2.956 1.00 94.50 72 LEU A C 1
ATOM 561 O O . LEU A 1 72 ? -5.605 -8.982 -2.163 1.00 94.50 72 LEU A O 1
ATOM 565 N N . GLY A 1 73 ? -7.119 -8.756 -3.798 1.00 96.19 73 GLY A N 1
ATOM 566 C CA . GLY A 1 73 ? -7.057 -7.297 -3.845 1.00 96.19 73 GLY A CA 1
ATOM 567 C C . GLY A 1 73 ? -7.464 -6.652 -2.517 1.00 96.19 73 GLY A C 1
ATOM 568 O O . GLY A 1 73 ? -6.814 -5.715 -2.047 1.00 96.19 73 GLY A O 1
ATOM 569 N N . ALA A 1 74 ? -8.504 -7.169 -1.858 1.00 95.62 74 ALA A N 1
ATOM 570 C CA . ALA A 1 74 ? -8.883 -6.751 -0.509 1.00 95.62 74 ALA A CA 1
ATOM 571 C C . ALA A 1 74 ? -7.781 -7.060 0.518 1.00 95.62 74 ALA A C 1
ATOM 573 O O . ALA A 1 74 ? -7.428 -6.191 1.315 1.00 95.62 74 ALA A O 1
ATOM 574 N N . SER A 1 75 ? -7.175 -8.244 0.444 1.00 95.94 75 SER A N 1
ATOM 575 C CA . SER A 1 75 ? -6.094 -8.674 1.336 1.00 95.94 75 SER A CA 1
ATOM 576 C C . SER A 1 75 ? -4.824 -7.840 1.165 1.00 95.94 75 SER A C 1
ATOM 578 O O . SER A 1 75 ? -4.202 -7.461 2.154 1.00 95.94 75 SER A O 1
ATOM 580 N N . VAL A 1 76 ? -4.457 -7.481 -0.068 1.00 95.94 76 VAL A N 1
ATOM 581 C CA . VAL A 1 76 ? -3.326 -6.582 -0.354 1.00 95.94 76 VAL A CA 1
ATOM 582 C C . VAL A 1 76 ? -3.600 -5.178 0.183 1.00 95.94 76 VAL A C 1
ATOM 584 O O . VAL A 1 76 ? -2.728 -4.580 0.817 1.00 95.94 76 VAL A O 1
ATOM 587 N N . ARG A 1 77 ? -4.818 -4.650 -0.003 1.00 91.25 77 ARG A N 1
ATOM 588 C CA . ARG A 1 77 ? -5.222 -3.370 0.603 1.00 91.25 77 ARG A CA 1
ATOM 589 C C . ARG A 1 77 ? -5.125 -3.425 2.126 1.00 91.25 77 ARG A C 1
ATOM 591 O O . ARG A 1 77 ? -4.513 -2.542 2.721 1.00 91.25 77 ARG A O 1
ATOM 598 N N . TYR A 1 78 ? -5.648 -4.485 2.739 1.00 91.44 78 TYR A N 1
ATOM 599 C CA . TYR A 1 78 ? -5.557 -4.700 4.180 1.00 91.44 78 TYR A CA 1
ATOM 600 C C . TYR A 1 78 ? -4.105 -4.812 4.654 1.00 91.44 78 TYR A C 1
ATOM 602 O O . TYR A 1 78 ? -3.755 -4.217 5.665 1.00 91.44 78 TYR A O 1
ATOM 610 N N . HIS A 1 79 ? -3.235 -5.510 3.921 1.00 91.50 79 HIS A N 1
ATOM 611 C CA . HIS A 1 79 ? -1.820 -5.647 4.265 1.00 91.50 79 HIS A CA 1
ATOM 612 C C . HIS A 1 79 ? -1.095 -4.296 4.260 1.00 91.50 79 HIS A C 1
ATOM 614 O O . HIS A 1 79 ? -0.406 -3.955 5.222 1.00 91.50 79 HIS A O 1
ATOM 620 N N . ASN A 1 80 ? -1.305 -3.496 3.212 1.00 90.81 80 ASN A N 1
ATOM 621 C CA . ASN A 1 80 ? -0.747 -2.148 3.122 1.00 90.81 80 ASN A CA 1
ATOM 622 C C . ASN A 1 80 ? -1.256 -1.252 4.260 1.00 90.81 80 ASN A C 1
ATOM 624 O O . ASN A 1 80 ? -0.470 -0.555 4.904 1.00 90.81 80 ASN A O 1
ATOM 628 N N . TYR A 1 81 ? -2.555 -1.318 4.556 1.00 87.25 81 TYR A N 1
ATOM 629 C CA . TYR A 1 81 ? -3.175 -0.566 5.647 1.00 87.25 81 TYR A CA 1
ATOM 630 C C . TYR A 1 81 ? -2.642 -0.997 7.022 1.00 87.25 81 TYR A C 1
ATOM 632 O O . TYR A 1 81 ? -2.238 -0.171 7.842 1.00 87.25 81 TYR A O 1
ATOM 640 N N . ALA A 1 82 ? -2.554 -2.306 7.260 1.00 87.50 82 ALA A N 1
ATOM 641 C CA . ALA A 1 82 ? -2.015 -2.882 8.485 1.00 87.50 82 ALA A CA 1
ATOM 642 C C . ALA A 1 82 ? -0.544 -2.497 8.701 1.00 87.50 82 ALA A C 1
ATOM 644 O O . ALA A 1 82 ? -0.129 -2.312 9.846 1.00 87.50 82 ALA A O 1
ATOM 645 N N . GLY A 1 83 ? 0.232 -2.337 7.622 1.00 88.88 83 GLY A N 1
ATOM 646 C CA . GLY A 1 83 ? 1.597 -1.817 7.662 1.00 88.88 83 GLY A CA 1
ATOM 647 C C . GLY A 1 83 ? 1.668 -0.369 8.152 1.00 88.88 83 GLY A C 1
ATOM 648 O O . GLY A 1 83 ? 2.427 -0.080 9.078 1.00 88.88 83 GLY A O 1
ATOM 649 N N . GLN A 1 84 ? 0.844 0.524 7.591 1.00 87.38 84 GLN A N 1
ATOM 650 C CA . GLN A 1 84 ? 0.832 1.954 7.937 1.00 87.38 84 GLN A CA 1
ATOM 651 C C . GLN A 1 84 ? 0.489 2.199 9.413 1.00 87.38 84 GLN A C 1
ATOM 653 O O . GLN A 1 84 ? 1.170 2.959 10.102 1.00 87.38 84 GLN A O 1
ATOM 658 N N . TYR A 1 85 ? -0.522 1.501 9.934 1.00 87.69 85 TYR A N 1
ATOM 659 C CA . TYR A 1 85 ? -1.013 1.708 11.301 1.00 87.69 85 TYR A CA 1
ATOM 660 C C . TYR A 1 85 ? -0.455 0.710 12.321 1.00 87.69 85 TYR A C 1
ATOM 662 O O . TYR A 1 85 ? -0.920 0.664 13.464 1.00 87.69 85 TYR A O 1
ATOM 670 N N . ARG A 1 86 ? 0.575 -0.065 11.952 1.00 87.44 86 ARG A N 1
ATOM 671 C CA . ARG A 1 86 ? 1.173 -1.099 12.812 1.00 87.44 86 ARG A CA 1
ATOM 672 C C . ARG A 1 86 ? 1.647 -0.550 14.157 1.00 87.44 86 ARG A C 1
ATOM 674 O O . ARG A 1 86 ? 1.527 -1.237 15.167 1.00 87.44 86 ARG A O 1
ATOM 681 N N . ARG A 1 87 ? 2.146 0.692 14.183 1.00 87.62 87 ARG A N 1
ATOM 682 C CA . ARG A 1 87 ? 2.640 1.361 15.400 1.00 87.62 87 ARG A CA 1
ATOM 683 C C . ARG A 1 87 ? 1.552 1.569 16.455 1.00 87.62 87 ARG A C 1
ATOM 685 O O . ARG A 1 87 ? 1.863 1.572 17.640 1.00 87.62 87 ARG A O 1
ATOM 692 N N . PHE A 1 88 ? 0.300 1.754 16.041 1.00 87.31 88 PHE A N 1
ATOM 693 C CA . PHE A 1 88 ? -0.810 2.027 16.958 1.00 87.31 88 PHE A CA 1
ATOM 694 C C . PHE A 1 88 ? -1.547 0.755 17.394 1.00 87.31 88 PHE A C 1
ATOM 696 O O . PHE A 1 88 ? -2.421 0.830 18.254 1.00 87.31 88 PHE A O 1
ATOM 703 N N . ARG A 1 89 ? -1.209 -0.404 16.814 1.00 88.69 89 ARG A N 1
ATOM 704 C CA . ARG A 1 89 ? -1.914 -1.664 17.053 1.00 88.69 89 ARG A CA 1
ATOM 705 C C . ARG A 1 89 ? -1.677 -2.169 18.489 1.00 88.69 89 ARG A C 1
ATOM 707 O O . ARG A 1 89 ? -0.518 -2.356 18.872 1.00 88.69 89 ARG A O 1
ATOM 714 N N . PRO A 1 90 ? -2.735 -2.459 19.266 1.00 91.50 90 PRO A N 1
ATOM 715 C CA . PRO A 1 90 ? -2.600 -3.072 20.585 1.00 91.50 90 PRO A CA 1
ATOM 716 C C . PRO A 1 90 ? -1.937 -4.458 20.502 1.00 91.50 90 PRO A C 1
ATOM 718 O O . PRO A 1 90 ? -2.195 -5.222 19.573 1.00 91.50 90 PRO A O 1
ATOM 721 N N . ARG A 1 91 ? -1.102 -4.814 21.490 1.00 91.06 91 ARG A N 1
ATOM 722 C CA . ARG A 1 91 ? -0.481 -6.158 21.595 1.00 91.06 91 ARG A CA 1
ATOM 723 C C . ARG A 1 91 ? -1.414 -7.216 22.199 1.00 91.06 91 ARG A C 1
ATOM 725 O O . ARG A 1 91 ? -1.080 -8.396 22.225 1.00 91.06 91 ARG A O 1
ATOM 732 N N . VAL A 1 92 ? -2.563 -6.788 22.712 1.00 92.88 92 VAL A N 1
ATOM 733 C CA . VAL A 1 92 ? -3.561 -7.635 23.368 1.00 92.88 92 VAL A CA 1
ATOM 734 C C . VAL A 1 92 ? -4.552 -8.201 22.355 1.00 92.88 92 VAL A C 1
ATOM 736 O O . VAL A 1 92 ? -4.890 -7.555 21.365 1.00 92.88 92 VAL A O 1
ATOM 739 N N . SER A 1 93 ? -5.039 -9.418 22.604 1.00 91.88 93 SER A N 1
ATOM 740 C CA . SER A 1 93 ? -6.124 -10.005 21.807 1.00 91.88 93 SER A CA 1
ATOM 741 C C . SER A 1 93 ? -7.414 -9.200 21.978 1.00 91.88 93 SER A C 1
ATOM 743 O O . SER A 1 93 ? -7.684 -8.694 23.067 1.00 91.88 93 SER A O 1
ATOM 745 N N . VAL A 1 94 ? -8.235 -9.141 20.928 1.00 91.44 94 VAL A N 1
ATOM 746 C CA . VAL A 1 94 ? -9.537 -8.445 20.917 1.00 91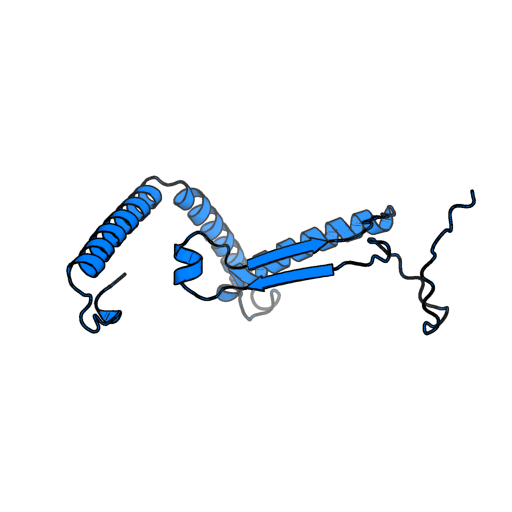.44 94 VAL A CA 1
ATOM 747 C C . VAL A 1 94 ? -10.436 -8.909 22.064 1.00 91.44 94 VAL A C 1
ATOM 749 O O . VAL A 1 94 ? -11.121 -8.101 22.678 1.00 91.44 94 VAL A O 1
ATOM 752 N N . LYS A 1 95 ? -10.382 -10.203 22.406 1.00 93.06 95 LYS A N 1
ATOM 753 C CA . LYS A 1 95 ? -11.179 -10.784 23.497 1.00 93.06 95 LYS A CA 1
ATOM 754 C C . LYS A 1 95 ? -10.730 -10.333 24.891 1.00 93.06 95 LYS A C 1
ATOM 756 O O . LYS A 1 95 ? -11.533 -10.368 25.811 1.00 93.06 95 LYS A O 1
ATOM 761 N N . LYS A 1 96 ? -9.453 -9.965 25.060 1.00 93.25 96 LYS A N 1
ATOM 762 C CA . LYS A 1 96 ? -8.888 -9.578 26.365 1.00 93.25 96 LYS A CA 1
ATOM 763 C C . LYS A 1 96 ? -9.174 -8.118 26.702 1.00 93.25 96 LYS A C 1
ATOM 765 O O . LYS A 1 96 ? -9.448 -7.814 27.854 1.00 93.25 96 LYS A O 1
ATOM 770 N N . ASP A 1 97 ? -9.106 -7.233 25.711 1.00 93.00 97 ASP A N 1
ATOM 771 C CA . ASP A 1 97 ? -9.426 -5.817 25.892 1.00 93.00 97 ASP A CA 1
ATOM 772 C C . ASP A 1 97 ? -10.033 -5.232 24.607 1.00 93.00 97 ASP A C 1
ATOM 774 O O . ASP A 1 97 ? -9.307 -4.725 23.746 1.00 93.00 97 ASP A O 1
ATOM 778 N N . PRO A 1 98 ? -11.366 -5.283 24.450 1.00 93.12 98 PRO A N 1
ATOM 779 C CA . PRO A 1 98 ? -12.025 -4.721 23.277 1.00 93.12 98 PRO A CA 1
ATOM 780 C C . PRO A 1 98 ? -11.963 -3.185 23.246 1.00 93.12 98 PRO A C 1
ATOM 782 O O . PRO A 1 98 ? -12.024 -2.595 22.165 1.00 93.12 98 PRO A O 1
ATOM 785 N N . ARG A 1 99 ? -11.795 -2.514 24.398 1.00 94.44 99 ARG A N 1
ATOM 786 C CA . ARG A 1 99 ? -11.732 -1.045 24.466 1.00 94.44 99 ARG A CA 1
ATOM 787 C C . ARG A 1 99 ? -10.449 -0.519 23.836 1.00 94.44 99 ARG A C 1
ATOM 789 O O . ARG A 1 99 ? -10.508 0.442 23.072 1.00 94.44 99 ARG A O 1
ATOM 796 N N . ALA A 1 100 ? -9.308 -1.164 24.082 1.00 93.06 100 ALA A N 1
ATOM 797 C CA . ALA A 1 100 ? -8.054 -0.803 23.417 1.00 93.06 100 ALA A CA 1
ATOM 798 C C . ALA A 1 100 ? -8.155 -0.906 21.885 1.00 93.06 100 ALA A C 1
ATOM 800 O O . ALA A 1 100 ? -7.619 -0.060 21.166 1.00 93.06 100 ALA A O 1
ATOM 801 N N . TRP A 1 101 ? -8.880 -1.907 21.379 1.00 94.12 101 TRP A N 1
ATOM 802 C CA . TRP A 1 101 ? -9.118 -2.077 19.945 1.00 94.12 101 TRP A CA 1
ATOM 803 C C . TRP A 1 101 ? -10.042 -1.011 19.361 1.00 94.12 101 TRP A C 1
ATOM 805 O O . TRP A 1 101 ? -9.785 -0.527 18.258 1.00 94.12 101 TRP A O 1
ATOM 815 N N . TRP A 1 102 ? -11.065 -0.591 20.104 1.00 94.44 102 TRP A N 1
ATOM 816 C CA . TRP A 1 102 ? -11.939 0.495 19.670 1.00 94.44 102 TRP A CA 1
ATOM 817 C C . TRP A 1 102 ? -11.209 1.841 19.630 1.00 94.44 102 TRP A C 1
ATOM 819 O O . TRP A 1 102 ? -11.274 2.556 18.633 1.00 94.44 102 TRP A O 1
ATOM 829 N N . THR A 1 103 ? -10.417 2.145 20.662 1.00 94.50 103 THR A N 1
ATOM 830 C CA . THR A 1 103 ? -9.562 3.342 20.691 1.00 94.50 103 THR A CA 1
ATOM 831 C C . THR A 1 103 ? -8.569 3.346 19.531 1.00 94.50 103 THR A C 1
ATOM 833 O O . THR A 1 103 ? -8.340 4.385 18.913 1.00 94.50 103 THR A O 1
ATOM 836 N N . TYR A 1 104 ? -7.999 2.185 19.193 1.00 93.12 104 TYR A N 1
ATOM 837 C CA . TYR A 1 104 ? -7.164 2.034 18.005 1.00 93.12 104 TYR A CA 1
ATOM 838 C C . TYR A 1 104 ? -7.937 2.361 16.720 1.00 93.12 104 TYR A C 1
ATOM 840 O O . TYR A 1 104 ? -7.472 3.195 15.946 1.00 93.12 104 TYR A O 1
ATOM 848 N N . ALA A 1 105 ? -9.121 1.776 16.518 1.00 92.69 105 ALA A N 1
ATOM 849 C CA . ALA A 1 105 ? -9.941 2.018 15.330 1.00 92.69 105 ALA A CA 1
ATOM 850 C C . ALA A 1 105 ? -10.303 3.506 15.165 1.00 92.69 105 ALA A C 1
ATOM 852 O O . ALA A 1 105 ? -10.074 4.088 14.104 1.00 92.69 105 ALA A O 1
ATOM 853 N N . VAL A 1 106 ? -10.769 4.154 16.238 1.00 94.31 106 VAL A N 1
ATOM 854 C CA . VAL A 1 106 ? -11.094 5.592 16.245 1.00 94.31 106 VAL A CA 1
ATOM 855 C C . VAL A 1 106 ? -9.863 6.439 15.928 1.00 94.31 106 VAL A C 1
ATOM 857 O O . VAL A 1 106 ? -9.937 7.388 15.142 1.00 94.31 106 VAL A O 1
ATOM 860 N N . ARG A 1 107 ? -8.707 6.091 16.503 1.00 92.81 107 ARG A N 1
ATOM 861 C CA . ARG A 1 107 ? -7.456 6.822 16.280 1.00 92.81 107 ARG A CA 1
ATOM 862 C C . ARG A 1 107 ? -6.995 6.724 14.832 1.00 92.81 107 ARG A C 1
ATOM 864 O O . ARG A 1 107 ? -6.571 7.731 14.275 1.00 92.81 107 ARG A O 1
ATOM 871 N N . VAL A 1 108 ? -7.083 5.538 14.238 1.00 91.94 108 VAL A N 1
ATOM 872 C CA . VAL A 1 108 ? -6.732 5.306 12.835 1.00 91.94 108 VAL A CA 1
ATOM 873 C C . VAL A 1 108 ? -7.600 6.169 11.916 1.00 91.94 108 VAL A C 1
ATOM 875 O O . VAL A 1 108 ? -7.062 6.950 11.136 1.00 91.94 108 VAL A O 1
ATOM 878 N N . ILE A 1 109 ? -8.923 6.130 12.095 1.00 91.06 109 ILE A N 1
ATOM 879 C CA . ILE A 1 109 ? -9.873 6.927 11.304 1.00 91.06 109 ILE A CA 1
ATOM 880 C C . ILE A 1 109 ? -9.602 8.430 11.469 1.00 91.06 109 ILE A C 1
ATOM 882 O O . ILE A 1 109 ? -9.533 9.169 10.491 1.00 91.06 109 ILE A O 1
ATOM 886 N N . THR A 1 110 ? -9.376 8.891 12.701 1.00 92.06 110 THR A N 1
ATOM 887 C CA . THR A 1 110 ? -9.072 10.305 12.981 1.00 92.06 110 THR A CA 1
ATOM 888 C C . THR A 1 110 ? -7.787 10.766 12.294 1.00 92.06 110 THR A C 1
ATOM 890 O O . THR A 1 110 ? -7.730 11.886 11.785 1.00 92.06 110 THR A O 1
ATOM 893 N N . ILE A 1 111 ? -6.747 9.924 12.276 1.00 90.19 111 ILE A N 1
ATOM 894 C CA . ILE A 1 111 ? -5.498 10.221 11.566 1.00 90.19 111 ILE A CA 1
ATOM 895 C C . ILE A 1 111 ? -5.767 10.318 10.068 1.00 90.19 111 ILE A C 1
ATOM 897 O O . ILE A 1 111 ? -5.339 11.290 9.458 1.00 90.19 111 ILE A O 1
ATOM 901 N N . GLU A 1 112 ? -6.509 9.374 9.497 1.00 88.50 112 GLU A N 1
ATOM 902 C CA . GLU A 1 112 ? -6.825 9.342 8.069 1.00 88.50 112 GLU A CA 1
ATOM 903 C C . GLU A 1 112 ? -7.612 10.586 7.626 1.00 88.50 112 GLU A C 1
ATOM 905 O O . GLU A 1 112 ? -7.222 11.270 6.678 1.00 88.50 112 GLU A O 1
ATOM 910 N N . LEU A 1 113 ? -8.648 10.965 8.381 1.00 88.75 113 LEU A N 1
ATOM 911 C CA . LEU A 1 113 ? -9.407 12.204 8.174 1.00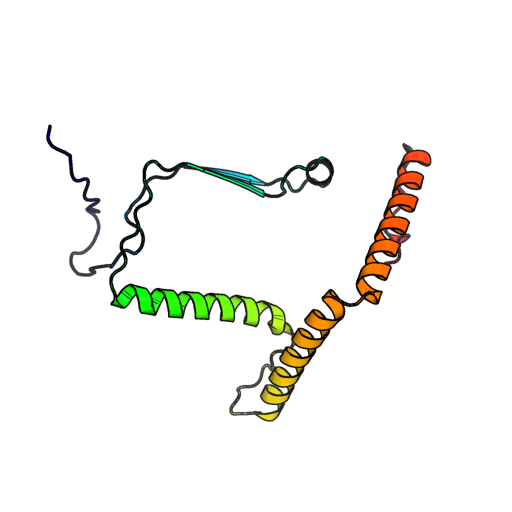 88.75 113 LEU A CA 1
ATOM 912 C C . LEU A 1 113 ? -8.526 13.444 8.317 1.00 88.75 113 LEU A C 1
ATOM 914 O O . LEU A 1 113 ? -8.545 14.330 7.461 1.00 88.75 113 LEU A O 1
ATOM 918 N N . ARG A 1 114 ? -7.726 13.518 9.387 1.00 87.69 114 ARG A N 1
ATOM 919 C CA . ARG A 1 114 ? -6.824 14.651 9.614 1.00 87.69 114 ARG A CA 1
ATOM 920 C C . ARG A 1 114 ? -5.802 14.758 8.495 1.00 87.69 114 ARG A C 1
ATOM 922 O O . ARG A 1 114 ? -5.534 15.866 8.042 1.00 87.69 114 ARG A O 1
ATOM 929 N N . GLU A 1 115 ? -5.222 13.650 8.051 1.00 86.00 115 GLU A N 1
ATOM 930 C CA . GLU A 1 115 ? -4.278 13.634 6.945 1.00 86.00 115 GLU A CA 1
ATOM 931 C C . GLU A 1 115 ? -4.947 14.030 5.639 1.00 86.00 115 GLU A C 1
ATOM 933 O O . GLU A 1 115 ? -4.377 14.866 4.946 1.00 86.00 115 GLU A O 1
ATOM 938 N N . GLY A 1 116 ? -6.146 13.528 5.337 1.00 83.69 116 GLY A N 1
ATOM 939 C CA . GLY A 1 116 ? -6.929 13.920 4.166 1.00 83.69 116 GLY A CA 1
ATOM 940 C C . GLY A 1 116 ? -7.196 15.425 4.135 1.00 83.69 116 GLY A C 1
ATOM 941 O O . GLY A 1 116 ? -6.766 16.116 3.210 1.00 83.69 116 GLY A O 1
ATOM 942 N N . THR A 1 117 ? -7.801 15.961 5.195 1.00 81.31 117 THR A N 1
ATOM 943 C CA . THR A 1 117 ? -8.108 17.395 5.320 1.00 81.31 117 THR A CA 1
ATOM 944 C C . THR A 1 117 ? -6.841 18.247 5.326 1.00 81.31 117 THR A C 1
ATOM 946 O O . THR A 1 117 ? -6.745 19.261 4.637 1.00 81.31 117 THR A O 1
ATOM 949 N N . MET A 1 118 ? -5.808 17.837 6.067 1.00 79.38 118 MET A N 1
ATOM 950 C CA . MET A 1 118 ? -4.562 18.597 6.160 1.00 79.38 118 MET A CA 1
ATOM 951 C C . MET A 1 118 ? -3.753 18.529 4.860 1.00 79.38 118 MET A C 1
ATOM 953 O O . MET A 1 118 ? -3.061 19.494 4.537 1.00 79.38 118 MET A O 1
ATOM 957 N N . ARG A 1 119 ? -3.826 17.434 4.092 1.00 78.06 119 ARG A N 1
ATOM 958 C CA . ARG A 1 119 ? -3.168 17.282 2.780 1.00 78.06 119 ARG A CA 1
ATOM 959 C C . ARG A 1 119 ? -3.664 18.315 1.769 1.00 78.06 119 ARG A C 1
ATOM 961 O O . ARG A 1 119 ? -2.845 18.784 0.981 1.00 78.06 119 ARG A O 1
ATOM 968 N N . TRP A 1 120 ? -4.924 18.732 1.889 1.00 72.75 120 TRP A N 1
ATOM 969 C CA . TRP A 1 120 ? -5.547 19.784 1.079 1.00 72.75 120 TRP A CA 1
ATOM 970 C C . TRP A 1 120 ? -5.661 21.144 1.779 1.00 72.75 120 TRP A C 1
ATOM 972 O O . TRP A 1 120 ? -6.208 22.087 1.219 1.00 72.75 120 TRP A O 1
ATOM 982 N N . SER A 1 121 ? -5.107 21.290 2.985 1.00 87.38 121 SER A N 1
ATOM 983 C CA . SER A 1 121 ? -5.124 22.574 3.689 1.00 87.38 121 SER A CA 1
ATOM 984 C C . SER A 1 121 ? -4.094 23.553 3.118 1.00 87.38 121 SER A C 1
ATOM 986 O O . SER A 1 121 ? -2.914 23.214 2.960 1.00 87.38 121 SER A O 1
ATOM 988 N N . TRP A 1 122 ? -4.506 24.807 2.904 1.00 86.00 122 TRP A N 1
ATOM 989 C CA . TRP A 1 122 ? -3.621 25.903 2.488 1.00 86.00 122 TRP A CA 1
ATOM 990 C C . TRP A 1 122 ? -2.399 26.058 3.396 1.00 86.00 122 TRP A C 1
ATOM 992 O O . TRP A 1 122 ? -1.292 26.258 2.906 1.00 86.00 122 TRP A O 1
ATOM 1002 N N . ARG A 1 123 ? -2.553 25.842 4.709 1.00 87.19 123 ARG A N 1
ATOM 1003 C CA . ARG A 1 123 ? -1.439 25.862 5.672 1.00 87.19 123 ARG A CA 1
ATOM 1004 C C . ARG A 1 123 ? -0.314 24.889 5.300 1.00 87.19 123 ARG A C 1
ATOM 1006 O O . ARG A 1 123 ? 0.857 25.237 5.409 1.00 87.19 123 ARG A O 1
ATOM 1013 N N . ARG A 1 124 ? -0.641 23.674 4.841 1.00 82.00 124 ARG A N 1
ATOM 1014 C CA . ARG A 1 124 ? 0.359 22.664 4.442 1.00 82.00 124 ARG A CA 1
ATOM 1015 C C . ARG A 1 124 ? 0.973 22.970 3.073 1.00 82.00 124 ARG A C 1
ATOM 1017 O O . ARG A 1 124 ? 2.111 22.573 2.821 1.00 82.00 124 ARG A O 1
ATOM 1024 N N . PHE A 1 125 ? 0.236 23.642 2.187 1.00 86.94 125 PHE A N 1
ATOM 1025 C CA . PHE A 1 125 ? 0.777 24.159 0.926 1.00 86.94 125 PHE A CA 1
ATOM 1026 C C . PHE A 1 125 ? 1.757 25.309 1.164 1.00 86.94 125 PHE A C 1
ATOM 1028 O O . PHE A 1 125 ? 2.866 25.265 0.637 1.00 86.94 125 PHE A O 1
ATOM 1035 N N . LEU A 1 126 ? 1.397 26.267 2.021 1.00 91.25 126 LEU A N 1
ATOM 1036 C CA . LEU A 1 126 ? 2.260 27.379 2.423 1.00 91.25 126 LEU A CA 1
ATOM 1037 C C . LEU A 1 126 ? 3.533 26.873 3.100 1.00 91.25 126 LEU A C 1
ATOM 1039 O O . LEU A 1 126 ? 4.619 27.182 2.627 1.00 91.25 126 LEU A O 1
ATOM 1043 N N . ALA A 1 127 ? 3.416 25.986 4.094 1.00 90.38 127 ALA A N 1
ATOM 1044 C CA . ALA A 1 127 ? 4.577 25.394 4.759 1.00 90.38 127 ALA A CA 1
ATOM 1045 C C . ALA A 1 127 ? 5.518 24.667 3.778 1.00 90.38 127 ALA A C 1
ATOM 1047 O O . ALA A 1 127 ? 6.736 24.801 3.868 1.00 90.38 127 ALA A O 1
ATOM 1048 N N . ARG A 1 128 ? 4.974 23.932 2.794 1.00 89.50 128 ARG A N 1
ATOM 1049 C CA . ARG A 1 128 ? 5.786 23.309 1.731 1.00 89.50 128 ARG A CA 1
ATOM 1050 C C . ARG A 1 128 ? 6.436 24.339 0.814 1.00 89.50 128 ARG A C 1
ATOM 1052 O O . ARG A 1 128 ? 7.586 24.154 0.424 1.00 89.50 128 ARG A O 1
ATOM 1059 N N . SER A 1 129 ? 5.722 25.406 0.461 1.00 91.75 129 SER A N 1
ATOM 1060 C CA . SER A 1 129 ? 6.281 26.489 -0.346 1.00 91.75 129 SER A CA 1
ATOM 1061 C C . SER A 1 129 ? 7.405 27.215 0.390 1.00 91.75 129 SER A C 1
ATOM 1063 O O . SER A 1 129 ? 8.420 27.520 -0.234 1.00 91.75 129 SER A O 1
ATOM 1065 N N . ASP A 1 130 ? 7.243 27.471 1.687 1.00 94.88 130 ASP A N 1
ATOM 1066 C CA . ASP A 1 130 ? 8.244 28.117 2.534 1.00 94.88 130 ASP A CA 1
ATOM 1067 C C . ASP A 1 130 ? 9.473 27.226 2.700 1.00 94.88 130 ASP A C 1
ATOM 1069 O O . ASP A 1 130 ? 10.593 27.691 2.503 1.00 94.88 130 ASP A O 1
ATOM 1073 N N . LEU A 1 131 ? 9.276 25.931 2.964 1.00 93.56 131 LEU A N 1
ATOM 1074 C CA . LEU A 1 131 ? 10.361 24.956 3.056 1.00 93.56 131 LEU A CA 1
ATOM 1075 C C . LEU A 1 131 ? 11.137 24.852 1.739 1.00 93.56 131 LEU A C 1
ATOM 1077 O O . LEU A 1 131 ? 12.365 24.882 1.756 1.00 93.56 131 LEU A O 1
ATOM 1081 N N . ARG A 1 132 ? 10.446 24.818 0.591 1.00 91.75 132 ARG A N 1
ATOM 1082 C CA . ARG A 1 132 ? 11.094 24.845 -0.730 1.00 91.75 132 ARG A CA 1
ATOM 1083 C C . ARG A 1 132 ? 11.892 26.133 -0.936 1.00 91.75 132 ARG A C 1
ATOM 1085 O O . ARG A 1 132 ? 13.039 26.061 -1.361 1.00 91.75 132 ARG A O 1
ATOM 1092 N N . ARG A 1 133 ? 11.327 27.302 -0.605 1.00 93.31 133 ARG A N 1
ATOM 1093 C CA . ARG A 1 133 ? 12.039 28.590 -0.699 1.00 93.31 133 ARG A CA 1
ATOM 1094 C C . ARG A 1 133 ? 13.268 28.624 0.215 1.00 93.31 133 ARG A C 1
ATOM 1096 O O . ARG A 1 133 ? 14.328 29.069 -0.216 1.00 93.31 133 ARG A O 1
ATOM 1103 N N . ARG A 1 134 ? 13.156 28.121 1.450 1.00 93.38 134 ARG A N 1
ATOM 1104 C CA . ARG A 1 134 ? 14.270 28.027 2.410 1.00 93.38 134 ARG A CA 1
ATOM 1105 C C . ARG A 1 134 ? 15.363 27.094 1.889 1.00 93.38 134 ARG A C 1
ATOM 1107 O O . ARG A 1 134 ? 16.528 27.478 1.915 1.00 93.38 134 ARG A O 1
ATOM 1114 N N . TYR A 1 135 ? 14.983 25.934 1.356 1.00 89.88 135 TYR A N 1
ATOM 1115 C CA . TYR A 1 135 ? 15.898 24.988 0.720 1.00 89.88 135 TYR A CA 1
ATOM 1116 C C . TYR A 1 135 ? 16.642 25.614 -0.467 1.00 89.88 135 TYR A C 1
ATOM 1118 O O . TYR A 1 135 ? 17.867 25.581 -0.473 1.00 89.88 135 TYR A O 1
ATOM 1126 N N . CYS A 1 136 ? 15.944 26.255 -1.416 1.00 91.38 136 CYS A N 1
ATOM 1127 C CA . CYS A 1 136 ? 16.579 26.918 -2.564 1.00 91.38 136 CYS A CA 1
ATOM 1128 C C . CYS A 1 136 ? 17.606 27.969 -2.121 1.00 91.38 136 CYS A C 1
ATOM 1130 O O . CYS A 1 136 ? 18.744 27.924 -2.568 1.00 91.38 136 CYS A O 1
ATOM 1132 N N . ARG A 1 137 ? 17.258 28.837 -1.160 1.00 89.88 137 ARG A N 1
ATOM 1133 C CA . ARG A 1 137 ? 18.184 29.853 -0.620 1.00 89.88 137 ARG A CA 1
ATOM 1134 C C . ARG A 1 137 ? 19.405 29.258 0.081 1.00 89.88 137 ARG A C 1
ATOM 1136 O O . ARG A 1 137 ? 20.480 29.852 0.087 1.00 89.88 137 ARG A O 1
ATOM 1143 N N . LEU A 1 138 ? 19.232 28.141 0.785 1.00 87.81 138 LEU A N 1
ATOM 1144 C CA . LEU A 1 138 ? 20.338 27.438 1.441 1.00 87.81 138 LEU A CA 1
ATOM 1145 C C . LEU A 1 138 ? 21.237 26.757 0.411 1.00 87.81 138 LEU A C 1
ATOM 1147 O O . LEU A 1 138 ? 22.454 26.801 0.543 1.00 87.81 138 LEU A O 1
ATOM 1151 N N . TYR A 1 139 ? 20.638 26.187 -0.629 1.00 84.06 139 TYR A N 1
ATOM 1152 C CA . TYR A 1 139 ? 21.349 25.535 -1.716 1.00 84.06 139 TYR A CA 1
ATOM 1153 C C . TYR A 1 139 ? 22.131 26.534 -2.580 1.00 84.06 139 TYR A C 1
ATOM 1155 O O . TYR A 1 139 ? 23.305 26.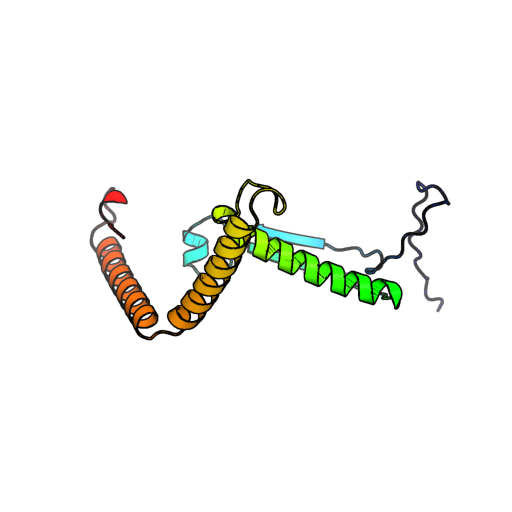310 -2.846 1.00 84.06 139 TYR A O 1
ATOM 1163 N N . GLU A 1 140 ? 21.542 27.680 -2.929 1.00 86.69 140 GLU A N 1
ATOM 1164 C CA . GLU A 1 140 ? 22.239 28.787 -3.600 1.00 86.69 140 GLU A CA 1
ATOM 1165 C C . GLU A 1 140 ? 23.441 29.263 -2.778 1.00 86.69 140 GLU A C 1
ATOM 1167 O O . GLU A 1 140 ? 24.543 29.383 -3.305 1.00 86.69 140 GLU A O 1
ATOM 1172 N N . ARG A 1 141 ? 23.269 29.452 -1.462 1.00 84.00 141 ARG A N 1
ATOM 1173 C CA . ARG A 1 141 ? 24.386 29.793 -0.569 1.00 84.00 141 ARG A CA 1
ATOM 1174 C C . ARG A 1 141 ? 25.447 28.701 -0.513 1.00 84.00 141 ARG A C 1
ATOM 1176 O O . ARG A 1 141 ? 26.624 29.030 -0.503 1.00 84.00 141 ARG A O 1
ATOM 1183 N N . MET A 1 142 ? 25.062 27.428 -0.501 1.00 82.44 142 MET A N 1
ATOM 1184 C CA . MET A 1 142 ? 26.009 26.311 -0.549 1.00 82.44 142 MET A CA 1
ATOM 1185 C C . MET A 1 142 ? 26.825 26.323 -1.849 1.00 82.44 142 MET A C 1
ATOM 1187 O O . MET A 1 142 ? 28.039 26.147 -1.804 1.00 82.44 142 MET A O 1
ATOM 1191 N N . LEU A 1 143 ? 26.177 26.570 -2.991 1.00 81.50 143 LEU A N 1
ATOM 1192 C CA . LEU A 1 143 ? 26.841 26.662 -4.294 1.00 81.50 143 LEU A CA 1
ATOM 1193 C C . LEU A 1 143 ? 27.784 27.869 -4.386 1.00 81.50 143 LEU A C 1
ATOM 1195 O O . LEU A 1 143 ? 28.874 27.744 -4.936 1.00 81.50 143 LEU A O 1
ATOM 1199 N N . LEU A 1 144 ? 27.383 29.017 -3.834 1.00 81.75 144 LEU A N 1
ATOM 1200 C CA . LEU A 1 144 ? 28.167 30.255 -3.865 1.00 81.75 144 LEU A CA 1
ATOM 1201 C C . LEU A 1 144 ? 29.304 30.281 -2.828 1.00 81.75 144 LEU A C 1
ATOM 1203 O O . LEU A 1 144 ? 30.325 30.918 -3.066 1.00 81.75 144 LEU A O 1
ATOM 1207 N N . CYS A 1 145 ? 29.142 29.616 -1.678 1.00 66.81 145 CYS A N 1
ATOM 1208 C CA . CYS A 1 145 ? 30.054 29.726 -0.533 1.00 66.81 145 CYS A CA 1
ATOM 1209 C C . CYS A 1 145 ? 31.076 28.578 -0.425 1.00 66.81 145 CYS A C 1
ATOM 1211 O O . CYS A 1 145 ? 31.981 28.663 0.402 1.00 66.81 145 CYS A O 1
ATOM 1213 N N . GLY A 1 146 ? 31.008 27.516 -1.242 1.00 57.78 146 GLY A N 1
ATOM 1214 C CA . GLY A 1 146 ? 31.999 26.452 -1.084 1.00 57.78 146 GLY A CA 1
ATOM 1215 C C . GLY A 1 146 ? 32.069 25.354 -2.139 1.00 57.78 146 GLY A C 1
ATOM 1216 O O . GLY A 1 146 ? 31.549 24.260 -1.943 1.00 57.78 146 GLY A O 1
ATOM 1217 N N . GLY A 1 147 ? 32.976 25.555 -3.097 1.00 55.25 147 GLY A N 1
ATOM 1218 C CA . GLY A 1 147 ? 33.974 24.536 -3.453 1.00 55.25 147 GLY A CA 1
ATOM 1219 C C . GLY A 1 147 ? 35.038 24.310 -2.357 1.00 55.25 147 GLY A C 1
ATOM 1220 O O . GLY A 1 147 ? 36.091 23.753 -2.639 1.00 55.25 147 GLY A O 1
ATOM 1221 N N . SER A 1 148 ? 34.793 24.730 -1.109 1.00 52.56 148 SER A N 1
ATOM 1222 C CA . SER A 1 148 ? 35.692 24.544 0.029 1.00 52.56 148 SER A CA 1
ATOM 1223 C C . SER A 1 148 ? 34.950 23.901 1.205 1.00 52.56 148 SER A C 1
ATOM 1225 O O . SER A 1 148 ? 34.040 24.484 1.782 1.00 52.56 148 SER A O 1
ATOM 1227 N N . GLY A 1 149 ? 35.335 22.656 1.496 1.00 54.12 149 GLY A N 1
ATOM 1228 C CA . GLY A 1 149 ? 35.336 22.011 2.814 1.00 54.12 149 GLY A CA 1
ATOM 1229 C C . GLY A 1 149 ? 34.116 22.131 3.741 1.00 54.12 149 GLY A C 1
ATOM 1230 O O . GLY A 1 149 ? 34.031 23.047 4.543 1.00 54.12 149 GLY A O 1
ATOM 1231 N N . ARG A 1 150 ? 33.312 21.057 3.787 1.00 51.59 150 ARG A N 1
ATOM 1232 C CA . ARG A 1 150 ? 32.599 20.540 4.981 1.00 51.59 150 ARG A CA 1
ATOM 1233 C C . ARG A 1 150 ? 31.768 21.554 5.792 1.00 51.59 150 ARG A C 1
ATOM 1235 O O . ARG A 1 150 ? 32.101 21.855 6.935 1.00 51.59 150 ARG A O 1
ATOM 1242 N N . THR A 1 151 ? 30.586 21.913 5.307 1.00 52.19 151 THR A N 1
ATOM 1243 C CA . THR A 1 151 ? 29.485 22.275 6.214 1.00 52.19 151 THR A CA 1
ATOM 1244 C C . THR A 1 151 ? 28.815 20.989 6.701 1.00 52.19 151 THR A C 1
ATOM 1246 O O . THR A 1 151 ? 28.329 20.174 5.914 1.00 52.19 151 THR A O 1
ATOM 1249 N N . LYS A 1 152 ? 28.885 20.730 8.012 1.00 50.72 152 LYS A N 1
ATOM 1250 C CA . LYS A 1 152 ? 28.252 19.558 8.628 1.00 50.72 152 LYS A CA 1
ATOM 1251 C C . LYS A 1 152 ? 26.734 19.710 8.526 1.00 50.72 152 LYS A C 1
ATOM 1253 O O . LYS A 1 152 ? 26.184 20.762 8.830 1.00 50.72 152 LYS A O 1
ATOM 1258 N N . LEU A 1 153 ? 26.064 18.622 8.147 1.00 50.56 153 LEU A N 1
ATOM 1259 C CA . LEU A 1 153 ? 24.602 18.504 8.044 1.00 50.56 153 LEU A CA 1
ATOM 1260 C C . LEU A 1 153 ? 23.843 18.794 9.361 1.00 50.56 153 LEU A C 1
ATOM 1262 O O . LEU A 1 153 ? 22.618 18.778 9.354 1.00 50.56 153 LEU A O 1
ATOM 1266 N N . SER A 1 154 ? 24.551 19.017 10.473 1.00 54.53 154 SER A N 1
ATOM 1267 C CA . SER A 1 154 ? 24.005 19.282 11.807 1.00 54.53 154 SER A CA 1
ATOM 1268 C C . SER A 1 154 ? 23.434 20.687 11.993 1.00 54.53 154 SER A C 1
ATOM 1270 O O . SER A 1 154 ? 22.685 20.886 12.935 1.00 54.53 154 SER A O 1
ATOM 1272 N N . ASP A 1 155 ? 23.753 21.644 11.116 1.00 46.88 155 ASP A N 1
ATOM 1273 C CA . ASP A 1 155 ? 23.343 23.051 11.299 1.00 46.88 155 ASP A CA 1
ATOM 1274 C C . ASP A 1 155 ? 22.030 23.393 10.561 1.00 46.88 155 ASP A C 1
ATOM 1276 O O . ASP A 1 155 ? 21.577 24.539 10.530 1.00 46.88 155 ASP A O 1
ATOM 1280 N N . LEU A 1 156 ? 21.407 22.392 9.933 1.00 52.44 156 LEU A N 1
ATOM 1281 C CA . LEU A 1 156 ? 20.122 22.494 9.247 1.00 52.44 156 LEU A CA 1
ATOM 1282 C C . LEU A 1 156 ? 19.025 21.873 10.117 1.00 52.44 156 LEU A C 1
ATOM 1284 O O . LEU A 1 156 ? 18.503 20.808 9.791 1.00 52.44 156 LEU A O 1
ATOM 1288 N N . ASP A 1 157 ? 18.672 22.548 11.211 1.00 45.59 157 ASP A N 1
ATOM 1289 C CA . ASP A 1 157 ? 17.516 22.170 12.028 1.00 45.59 157 ASP A CA 1
ATOM 1290 C C . ASP A 1 157 ? 16.211 22.330 11.221 1.00 45.59 157 ASP A C 1
ATOM 1292 O O . ASP A 1 157 ? 15.786 23.441 10.856 1.00 45.59 157 ASP A O 1
ATOM 1296 N N . LEU A 1 158 ? 15.628 21.167 10.911 1.00 42.81 158 LEU A N 1
ATOM 1297 C CA . LEU A 1 158 ? 14.301 20.919 10.339 1.00 42.81 158 LEU A CA 1
ATOM 1298 C C . LEU A 1 158 ? 13.258 20.767 11.446 1.00 42.81 158 LEU A C 1
ATOM 1300 O O . LEU A 1 158 ? 13.517 19.990 12.390 1.00 42.81 158 LEU A O 1
#

pLDDT: mean 79.83, std 16.15, range [34.75, 96.19]

Secondary structure (DSSP, 8-state):
----------TTS-TT--PPPSB----EEEEEEE---HHHHHTT--SEEEEEEES---B---HHHHHHHHHHHHHHHHHHHHHHTGGG--SS-TTT-HHHHHHHHHHHHHHHHHHHHHHT-HHHHHHHHHHHHHHHHHHHHHHHH-SSS---GGG---

InterPro domains:
  IPR026847 Vacuolar protein sorting-associated protein 13 [PTHR16166] (11-151)